Protein AF-A0A9E1CMU8-F1 (afdb_monomer)

Sequence (68 aa):
MQNKKYLELDALAAPNGYVVPPTKEDLAYVVHFRKTCQRYQIDFAKADPDERDFVIRMAEKTFLQKRA

Structure (mmCIF, N/CA/C/O backbone):
data_AF-A0A9E1CMU8-F1
#
_entry.id   AF-A0A9E1CMU8-F1
#
loop_
_atom_site.group_PDB
_atom_site.id
_atom_site.type_symbol
_atom_site.label_atom_id
_atom_site.label_alt_id
_atom_site.label_comp_id
_atom_site.label_asym_id
_atom_site.label_entity_id
_atom_site.label_seq_id
_atom_site.pdbx_PDB_ins_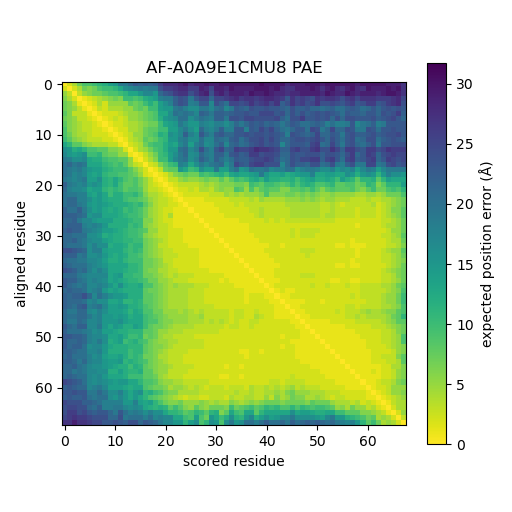code
_atom_site.Cartn_x
_atom_site.Cartn_y
_atom_site.Cartn_z
_atom_site.occupancy
_atom_site.B_iso_or_equiv
_atom_site.auth_seq_id
_atom_site.auth_comp_id
_atom_site.auth_asym_id
_atom_site.auth_atom_id
_atom_site.pdbx_PDB_model_num
ATOM 1 N N . MET A 1 1 ? 19.201 -32.434 16.343 1.00 48.34 1 MET A N 1
ATOM 2 C CA . MET A 1 1 ? 18.149 -31.880 17.229 1.00 48.34 1 MET A CA 1
ATOM 3 C C . MET A 1 1 ? 18.481 -30.426 17.582 1.00 48.34 1 MET A C 1
ATOM 5 O O . MET A 1 1 ? 19.096 -30.190 18.608 1.00 48.34 1 MET A O 1
ATOM 9 N N . GLN A 1 2 ? 18.121 -29.458 16.729 1.00 56.28 2 GLN A N 1
ATOM 10 C CA . GLN A 1 2 ? 18.435 -28.023 16.915 1.00 56.28 2 GLN A CA 1
ATOM 11 C C . GLN A 1 2 ? 17.196 -27.104 16.825 1.00 56.28 2 GLN A C 1
ATOM 13 O O . GLN A 1 2 ? 17.338 -25.902 16.666 1.00 56.28 2 GLN A O 1
ATOM 18 N N . ASN A 1 3 ? 15.977 -27.642 16.954 1.00 60.81 3 ASN A N 1
ATOM 19 C CA . ASN A 1 3 ? 14.742 -26.866 16.740 1.00 60.81 3 ASN A CA 1
ATOM 20 C C . ASN A 1 3 ? 13.976 -26.473 18.011 1.00 60.81 3 ASN A C 1
ATOM 22 O O . ASN A 1 3 ? 13.022 -25.712 17.926 1.00 60.81 3 ASN A O 1
ATOM 26 N N . LYS A 1 4 ? 14.374 -26.955 19.195 1.00 65.69 4 LYS A N 1
ATOM 27 C CA . LYS A 1 4 ? 13.653 -26.631 20.441 1.00 65.69 4 LYS A CA 1
ATOM 28 C C . LYS A 1 4 ? 13.856 -25.175 20.871 1.00 65.69 4 LYS A C 1
ATOM 30 O O . LYS A 1 4 ? 12.900 -24.510 21.237 1.00 65.69 4 LYS A O 1
ATOM 35 N N . LYS A 1 5 ? 15.081 -24.661 20.720 1.00 65.19 5 LYS A N 1
ATOM 36 C CA . LYS A 1 5 ? 15.445 -23.290 21.105 1.00 65.19 5 LYS A CA 1
ATOM 37 C C . LYS A 1 5 ? 14.684 -22.223 20.308 1.00 65.19 5 LYS A C 1
ATOM 39 O O . LYS A 1 5 ? 14.301 -21.211 20.873 1.00 65.19 5 LYS A O 1
ATOM 44 N N . TYR A 1 6 ? 14.459 -22.443 19.013 1.00 64.81 6 TYR A N 1
ATOM 45 C CA . TYR A 1 6 ? 13.709 -21.502 18.172 1.00 64.81 6 TYR A CA 1
ATOM 46 C C . TYR A 1 6 ? 12.206 -21.546 18.455 1.00 64.81 6 TYR A C 1
ATOM 48 O O . TYR A 1 6 ? 11.562 -20.507 18.487 1.00 64.81 6 TYR A O 1
ATOM 56 N N . LEU A 1 7 ? 11.671 -22.733 18.748 1.00 69.19 7 LEU A N 1
ATOM 57 C CA . LEU A 1 7 ? 10.260 -22.905 19.087 1.00 69.19 7 LEU A CA 1
ATOM 58 C C . LEU A 1 7 ? 9.892 -22.205 20.407 1.00 69.19 7 LEU A C 1
ATOM 60 O O . LEU A 1 7 ? 8.816 -21.628 20.528 1.00 69.19 7 LEU A O 1
ATOM 64 N N . GLU A 1 8 ? 10.801 -22.221 21.384 1.00 72.56 8 GLU A N 1
ATOM 65 C CA . GLU A 1 8 ? 10.646 -21.490 22.648 1.00 72.56 8 GLU A CA 1
ATOM 66 C C . GLU A 1 8 ? 10.702 -19.968 22.445 1.00 72.56 8 GLU A C 1
ATOM 68 O O . GLU A 1 8 ? 9.935 -19.244 23.074 1.00 72.56 8 GLU A O 1
ATOM 73 N N . LEU A 1 9 ? 11.557 -19.474 21.540 1.00 69.25 9 LEU A N 1
ATOM 74 C CA . LEU A 1 9 ? 11.616 -18.047 21.198 1.00 69.25 9 LEU A CA 1
ATOM 75 C C . LEU A 1 9 ? 10.334 -17.568 20.503 1.00 69.25 9 LEU A C 1
ATOM 77 O O . LEU A 1 9 ? 9.819 -16.510 20.861 1.00 69.25 9 LEU A O 1
ATOM 81 N N . ASP A 1 10 ? 9.782 -18.358 19.581 1.00 68.50 10 ASP A N 1
ATOM 82 C CA . ASP A 1 10 ? 8.498 -18.056 18.936 1.00 68.50 10 ASP A CA 1
ATOM 83 C C . ASP A 1 10 ? 7.344 -18.055 19.948 1.00 68.50 10 ASP A C 1
ATOM 85 O O . ASP A 1 10 ? 6.491 -17.171 19.913 1.00 68.50 10 ASP A O 1
ATOM 89 N N . ALA A 1 11 ? 7.336 -18.996 20.899 1.00 70.19 11 ALA A N 1
ATOM 90 C CA . ALA A 1 11 ? 6.339 -19.038 21.968 1.00 70.19 11 ALA A CA 1
ATOM 91 C C . ALA A 1 11 ? 6.437 -17.834 22.923 1.00 70.19 11 ALA A C 1
ATOM 93 O O . ALA A 1 11 ? 5.416 -17.375 23.429 1.00 70.19 11 ALA A O 1
ATOM 94 N N . LEU A 1 12 ? 7.642 -17.296 23.148 1.00 68.69 12 LEU A N 1
ATOM 95 C CA . LEU A 1 12 ? 7.857 -16.068 23.923 1.00 68.69 12 LEU A CA 1
ATOM 96 C C . LEU A 1 12 ? 7.464 -14.803 23.145 1.00 68.69 12 LEU A C 1
ATOM 98 O O . LEU A 1 12 ? 7.028 -13.828 23.755 1.00 68.69 12 LEU A O 1
ATOM 102 N N . ALA A 1 13 ? 7.578 -14.819 21.815 1.00 63.44 13 ALA A N 1
ATOM 103 C CA . ALA A 1 13 ? 7.084 -13.758 20.939 1.00 63.44 13 ALA A CA 1
ATOM 104 C C . ALA A 1 13 ? 5.566 -13.848 20.679 1.00 63.44 13 ALA A C 1
ATOM 106 O O . ALA A 1 13 ? 4.970 -12.889 20.201 1.00 63.44 13 ALA A O 1
ATOM 107 N N . ALA A 1 14 ? 4.919 -14.976 20.985 1.00 60.41 14 ALA A N 1
ATOM 108 C CA . ALA A 1 14 ? 3.506 -15.216 20.690 1.00 60.41 14 ALA A CA 1
ATOM 109 C C . ALA A 1 14 ? 2.492 -14.332 21.453 1.00 60.41 14 ALA A C 1
ATOM 111 O O . ALA A 1 14 ? 1.488 -13.962 20.842 1.00 60.41 14 ALA A O 1
ATOM 112 N N . PRO A 1 15 ? 2.683 -13.964 22.740 1.00 61.69 15 PRO A N 1
ATOM 113 C CA . PRO A 1 15 ? 1.689 -13.170 23.470 1.00 61.69 15 PRO A CA 1
ATOM 114 C C . PRO A 1 15 ? 1.584 -11.736 22.941 1.00 61.69 15 PRO A C 1
ATOM 116 O O . PRO A 1 15 ? 0.495 -11.175 22.885 1.00 61.69 15 PRO A O 1
ATOM 119 N N . ASN A 1 16 ? 2.717 -11.184 22.503 1.00 57.50 16 ASN A N 1
ATOM 120 C CA . ASN A 1 16 ? 2.840 -9.891 21.847 1.00 57.50 16 ASN A CA 1
ATOM 121 C C . ASN A 1 16 ? 3.613 -10.130 20.552 1.00 57.50 16 ASN A C 1
ATOM 123 O O . ASN A 1 16 ? 4.832 -9.948 20.534 1.00 57.50 16 ASN A O 1
ATOM 127 N N . GLY A 1 17 ? 2.918 -10.603 19.511 1.00 60.62 17 GLY A N 1
ATOM 128 C CA . GLY A 1 17 ? 3.519 -10.847 18.200 1.00 60.62 17 GLY A CA 1
ATOM 129 C C . GLY A 1 17 ? 4.496 -9.730 17.832 1.00 60.62 17 GLY A C 1
ATOM 130 O O . GLY A 1 17 ? 4.191 -8.555 18.025 1.00 60.62 17 GLY A O 1
ATOM 131 N N . TYR A 1 18 ? 5.671 -10.093 17.307 1.00 64.00 18 TYR A N 1
ATOM 132 C CA . TYR A 1 18 ? 6.739 -9.143 16.945 1.00 64.00 18 TYR A CA 1
ATOM 133 C C . TYR A 1 18 ? 6.240 -7.996 16.044 1.00 64.00 18 TYR A C 1
ATOM 135 O O . TYR A 1 18 ? 6.836 -6.923 15.977 1.00 64.00 18 TYR A O 1
ATOM 143 N N . VAL A 1 19 ? 5.117 -8.230 15.362 1.00 68.56 19 VAL A N 1
ATOM 144 C CA . VAL A 1 19 ? 4.387 -7.263 14.558 1.00 68.56 19 VAL A CA 1
ATOM 145 C C . VAL A 1 19 ? 3.051 -6.967 15.235 1.00 68.56 19 VAL A C 1
ATOM 147 O O . VAL A 1 19 ? 2.230 -7.865 15.433 1.00 68.56 19 VAL A O 1
ATOM 150 N N . VAL A 1 20 ? 2.826 -5.694 15.559 1.00 76.50 20 VAL A N 1
ATOM 151 C CA . VAL A 1 20 ? 1.536 -5.205 16.057 1.00 76.50 20 VAL A CA 1
ATOM 152 C C . VAL A 1 20 ? 0.454 -5.531 15.018 1.00 76.50 20 VAL A C 1
ATOM 154 O O . VAL A 1 20 ? 0.643 -5.213 13.840 1.00 76.50 20 VAL A O 1
ATOM 157 N N . PRO A 1 21 ? -0.670 -6.163 15.409 1.00 77.75 21 PRO A N 1
ATOM 158 C CA . PRO A 1 21 ? -1.768 -6.414 14.487 1.00 77.75 21 PRO A CA 1
ATOM 159 C C . PRO A 1 21 ? -2.243 -5.112 13.826 1.00 77.75 21 PRO A C 1
ATOM 161 O O . PRO A 1 21 ? -2.357 -4.097 14.517 1.00 77.75 21 PRO A O 1
ATOM 164 N N . PRO A 1 22 ? -2.549 -5.123 12.516 1.00 83.00 22 PRO A N 1
ATOM 165 C CA . PRO A 1 22 ? -2.990 -3.923 11.822 1.00 83.00 22 PRO A CA 1
ATOM 166 C C . PRO A 1 22 ? -4.285 -3.398 12.440 1.00 83.00 22 PRO A C 1
ATOM 168 O O . PRO A 1 22 ? -5.248 -4.139 12.665 1.00 83.00 22 PRO A O 1
ATOM 171 N N . THR A 1 23 ? -4.310 -2.098 12.705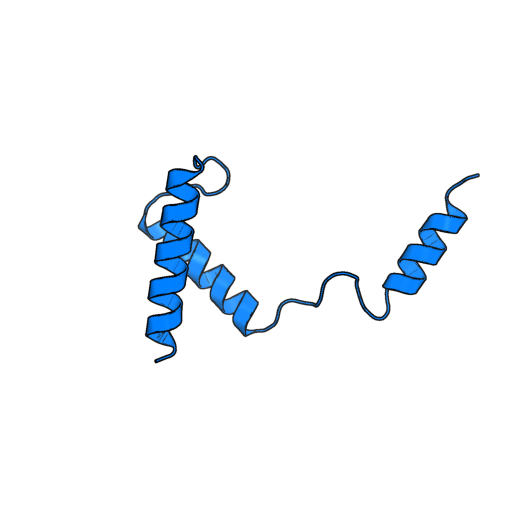 1.00 88.19 23 THR A N 1
ATOM 172 C CA . THR A 1 23 ? -5.490 -1.401 13.206 1.00 88.19 23 THR A CA 1
ATOM 173 C C . THR A 1 23 ? -6.556 -1.289 12.110 1.00 88.19 23 THR A C 1
ATOM 175 O O . THR A 1 23 ? -6.312 -1.530 10.925 1.00 88.19 23 THR A O 1
ATOM 178 N N . LYS A 1 24 ? -7.776 -0.875 12.480 1.00 89.50 24 LYS A N 1
ATOM 179 C CA . LYS A 1 24 ? -8.837 -0.601 11.492 1.00 89.50 24 LYS A CA 1
ATOM 180 C C . LYS A 1 24 ? -8.423 0.475 10.481 1.00 89.50 24 LYS A C 1
ATOM 182 O O . LYS A 1 24 ? -8.838 0.409 9.325 1.00 89.50 24 LYS A O 1
ATOM 187 N N . GLU A 1 25 ? -7.615 1.442 10.910 1.00 88.06 25 GLU A N 1
ATOM 188 C CA . GLU A 1 25 ? -7.095 2.510 10.054 1.00 88.06 25 GLU A CA 1
ATOM 189 C C . GLU A 1 25 ? -6.082 1.965 9.044 1.00 88.06 25 GLU A C 1
ATOM 191 O O . GLU A 1 25 ? -6.184 2.286 7.860 1.00 88.06 25 GLU A O 1
ATOM 196 N N . ASP A 1 26 ? -5.196 1.063 9.471 1.00 89.19 26 ASP A N 1
ATOM 197 C CA . ASP A 1 26 ? -4.229 0.406 8.583 1.00 89.19 26 ASP A CA 1
ATOM 198 C C . ASP A 1 26 ? -4.940 -0.415 7.503 1.00 89.19 26 ASP A C 1
ATOM 200 O O . ASP A 1 26 ? -4.616 -0.332 6.317 1.00 89.19 26 ASP A O 1
ATOM 204 N N . LEU A 1 27 ? -5.981 -1.160 7.888 1.00 91.69 27 LEU A N 1
ATOM 205 C CA . LEU A 1 27 ? -6.800 -1.918 6.939 1.00 91.69 27 LEU A CA 1
ATOM 206 C C . LEU A 1 27 ? -7.514 -0.995 5.938 1.00 91.69 27 LEU A C 1
ATOM 208 O O . LEU A 1 27 ? -7.546 -1.288 4.738 1.00 91.69 27 LEU A O 1
ATOM 212 N N . ALA A 1 28 ? -8.059 0.134 6.402 1.00 92.62 28 ALA A N 1
ATOM 213 C CA . ALA A 1 28 ? -8.695 1.124 5.536 1.00 92.62 28 ALA A CA 1
ATOM 214 C C . ALA A 1 28 ? -7.692 1.759 4.558 1.00 92.62 28 ALA A C 1
ATOM 216 O O . ALA A 1 28 ? -8.008 1.931 3.375 1.00 92.62 28 ALA A O 1
ATOM 217 N N . TYR A 1 29 ? -6.474 2.047 5.026 1.00 93.38 29 TYR A N 1
ATOM 218 C CA . TYR A 1 29 ? -5.393 2.548 4.187 1.00 93.38 29 TYR A CA 1
ATOM 219 C C . TYR A 1 29 ? -5.005 1.534 3.109 1.00 93.38 29 TYR A C 1
ATOM 221 O O . TYR A 1 29 ? -4.953 1.901 1.939 1.00 93.38 29 TYR A O 1
ATOM 229 N N . VAL A 1 30 ? -4.837 0.250 3.444 1.00 93.06 30 VAL A N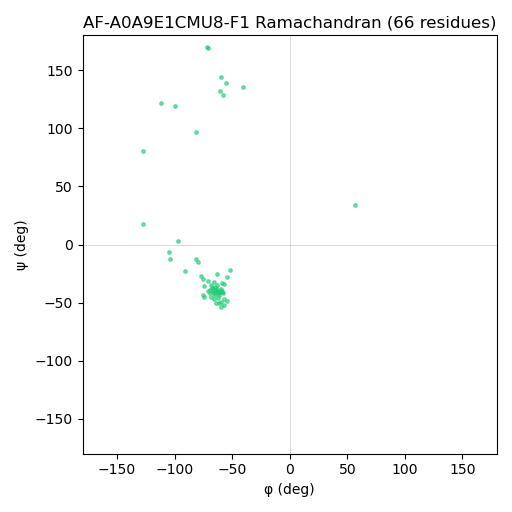 1
ATOM 230 C CA . VAL A 1 30 ? -4.498 -0.799 2.460 1.00 93.06 30 VAL A CA 1
ATOM 231 C C . VAL A 1 30 ? -5.549 -0.898 1.349 1.00 93.06 30 VAL A C 1
ATOM 233 O O . VAL A 1 30 ? -5.205 -1.024 0.170 1.00 93.06 30 VAL A O 1
ATOM 236 N N . VAL A 1 31 ? -6.839 -0.805 1.687 1.00 94.75 31 VAL A N 1
ATOM 237 C CA . VAL A 1 31 ? -7.919 -0.798 0.684 1.00 94.75 31 VAL A CA 1
ATOM 238 C C . VAL A 1 31 ? -7.836 0.441 -0.211 1.00 94.75 31 VAL A C 1
ATOM 240 O O . VAL A 1 31 ? -7.988 0.336 -1.430 1.00 94.75 31 VAL A O 1
ATOM 243 N N . HIS A 1 32 ? -7.586 1.617 0.368 1.00 94.06 32 HIS A N 1
ATOM 244 C CA . HIS A 1 32 ? -7.438 2.868 -0.382 1.00 94.06 32 HIS A CA 1
ATOM 245 C C . HIS A 1 32 ? -6.187 2.868 -1.274 1.00 94.06 32 HIS A C 1
ATOM 247 O O . HIS A 1 32 ? -6.252 3.273 -2.437 1.00 94.06 32 HIS A O 1
ATOM 253 N N . PHE A 1 33 ? -5.076 2.338 -0.774 1.00 95.38 33 PHE A N 1
ATOM 254 C CA . PHE A 1 33 ? -3.830 2.164 -1.508 1.00 95.38 33 PHE A CA 1
ATO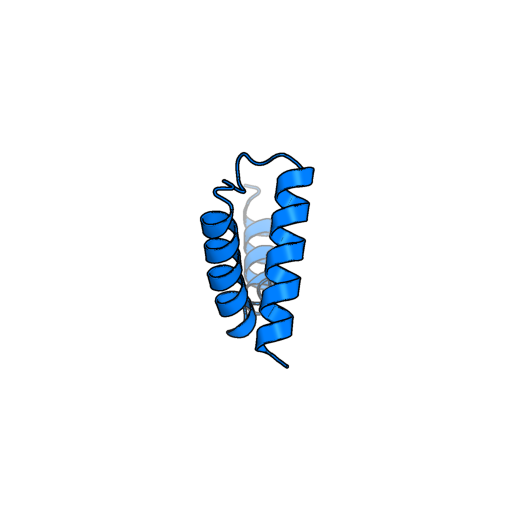M 255 C C . PHE A 1 33 ? -4.039 1.276 -2.739 1.00 95.38 33 PHE A C 1
ATOM 257 O O . PHE A 1 33 ? -3.741 1.694 -3.854 1.00 95.38 33 PHE A O 1
ATOM 264 N N . ARG A 1 34 ? -4.687 0.112 -2.582 1.00 95.12 34 ARG A N 1
ATOM 265 C CA . ARG A 1 34 ? -5.020 -0.777 -3.714 1.00 95.12 34 ARG A CA 1
ATOM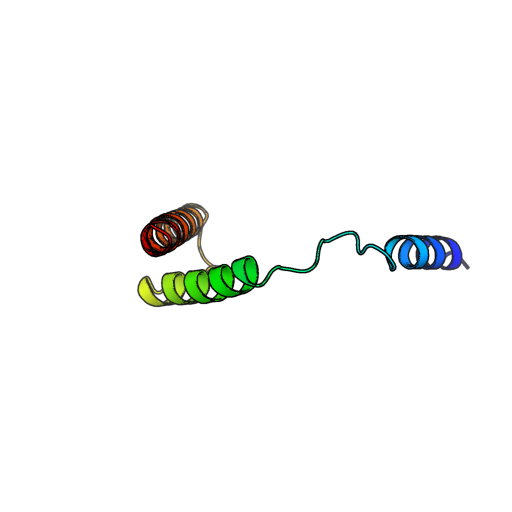 266 C C . ARG A 1 34 ? -5.874 -0.086 -4.779 1.00 95.12 34 ARG A C 1
ATOM 268 O O . ARG A 1 34 ? -5.610 -0.245 -5.968 1.00 95.12 34 ARG A O 1
ATOM 275 N N . LYS A 1 35 ? -6.869 0.711 -4.371 1.00 95.25 35 LYS A N 1
ATOM 276 C CA . LYS A 1 35 ? -7.677 1.517 -5.306 1.00 95.25 35 LYS A CA 1
ATOM 277 C C . LYS A 1 35 ? -6.836 2.563 -6.037 1.00 95.25 35 LYS A C 1
ATOM 279 O O . LYS A 1 35 ? -7.095 2.846 -7.202 1.00 95.25 35 LYS A O 1
ATOM 284 N N . THR A 1 36 ? -5.833 3.125 -5.370 1.00 95.00 36 THR A N 1
ATOM 285 C CA . THR A 1 36 ? -4.904 4.091 -5.970 1.00 95.00 36 THR A CA 1
ATOM 286 C C . THR A 1 36 ? -4.021 3.414 -7.018 1.00 95.00 36 THR A C 1
ATOM 288 O O . THR A 1 36 ? -3.943 3.920 -8.134 1.00 95.00 36 THR A O 1
ATOM 291 N N . CYS A 1 37 ? -3.470 2.230 -6.727 1.00 95.50 37 CYS A N 1
ATOM 292 C CA . CYS A 1 37 ? -2.758 1.417 -7.721 1.00 95.50 37 CYS A CA 1
ATOM 293 C C . CYS A 1 37 ? -3.629 1.156 -8.960 1.00 95.50 37 CYS A C 1
ATOM 295 O O . CYS A 1 37 ? -3.203 1.396 -10.086 1.00 95.50 37 CYS A O 1
ATOM 297 N N . GLN A 1 38 ? -4.883 0.732 -8.753 1.00 95.44 38 GLN A N 1
ATOM 298 C CA . GLN A 1 38 ? -5.835 0.465 -9.840 1.00 95.44 38 GLN A CA 1
ATOM 299 C C . GLN A 1 38 ? -6.160 1.717 -10.661 1.00 95.44 38 GLN A C 1
ATOM 301 O O . GLN A 1 38 ? -6.228 1.645 -11.885 1.00 95.44 38 GLN A O 1
ATOM 306 N N . ARG A 1 39 ? -6.329 2.871 -10.004 1.00 95.88 39 ARG A N 1
ATOM 307 C CA . ARG A 1 39 ? -6.620 4.152 -10.664 1.00 95.88 39 ARG A CA 1
ATOM 308 C C . ARG A 1 39 ? -5.529 4.555 -11.653 1.00 95.88 39 ARG A C 1
ATOM 310 O O . ARG A 1 39 ? -5.854 5.106 -12.700 1.00 95.88 39 ARG A O 1
ATOM 317 N N . TYR A 1 40 ? -4.271 4.301 -11.307 1.00 95.44 40 TYR A N 1
ATOM 318 C CA . TYR A 1 40 ? -3.117 4.629 -12.146 1.00 95.44 40 TYR A CA 1
ATOM 319 C C . TYR A 1 40 ? -2.621 3.448 -12.989 1.00 95.44 40 TYR A C 1
ATOM 321 O O . TYR A 1 40 ? -1.653 3.608 -13.715 1.00 95.44 40 TYR A O 1
ATOM 329 N N . GLN A 1 41 ? -3.295 2.292 -12.929 1.00 95.31 41 GLN A N 1
ATOM 330 C CA . GLN A 1 41 ? -2.916 1.059 -13.634 1.00 95.31 41 GLN A CA 1
ATOM 331 C C . GLN A 1 41 ? -1.495 0.567 -13.306 1.00 95.31 41 GLN A C 1
ATOM 333 O O . GLN A 1 41 ? -0.828 -0.030 -14.145 1.00 95.31 41 GLN A O 1
ATOM 338 N N . ILE A 1 42 ? -1.049 0.779 -12.065 1.00 95.62 42 ILE A N 1
ATOM 339 C CA . ILE A 1 42 ? 0.291 0.394 -11.611 1.00 95.62 42 ILE A CA 1
ATOM 340 C C . ILE A 1 42 ? 0.209 -0.923 -10.838 1.00 95.62 42 ILE A C 1
ATOM 342 O O . ILE A 1 42 ? -0.445 -1.016 -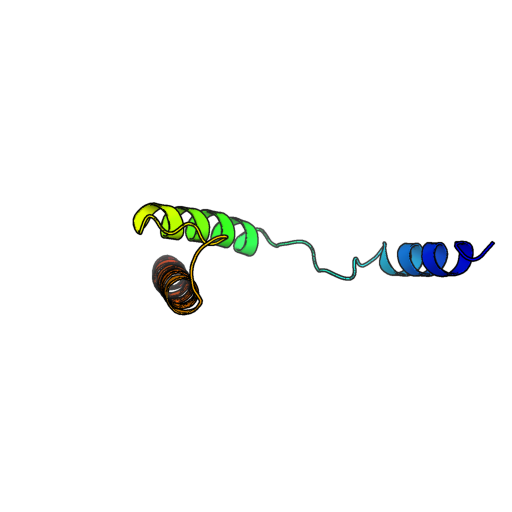9.794 1.00 95.62 42 ILE A O 1
ATOM 346 N N . ASP A 1 43 ? 0.900 -1.948 -11.338 1.00 95.69 43 ASP A N 1
ATOM 347 C CA . ASP A 1 43 ? 1.139 -3.187 -10.597 1.00 95.69 43 ASP A CA 1
ATOM 348 C C . ASP A 1 43 ? 2.314 -2.979 -9.642 1.00 95.69 43 ASP A C 1
ATOM 350 O O . ASP A 1 43 ? 3.474 -3.111 -10.024 1.00 95.69 43 ASP A O 1
ATOM 354 N N . PHE A 1 44 ? 2.014 -2.676 -8.378 1.00 92.88 44 PHE A N 1
ATOM 355 C CA . PHE A 1 44 ? 3.029 -2.368 -7.368 1.00 92.88 44 PHE A CA 1
ATOM 356 C C . PHE A 1 44 ? 4.108 -3.460 -7.218 1.00 92.88 44 PHE A C 1
ATOM 358 O O . PHE A 1 44 ? 5.248 -3.154 -6.871 1.00 92.88 44 PHE A O 1
ATOM 365 N N . ALA A 1 45 ? 3.787 -4.729 -7.503 1.00 94.19 45 ALA A N 1
ATOM 366 C CA . ALA A 1 45 ? 4.755 -5.821 -7.407 1.00 94.19 45 ALA A CA 1
ATOM 367 C C . ALA A 1 45 ? 5.818 -5.769 -8.519 1.00 94.19 45 ALA A C 1
ATOM 369 O O . ALA A 1 45 ? 6.964 -6.159 -8.289 1.00 94.19 45 ALA A O 1
ATOM 370 N N . LYS A 1 46 ? 5.449 -5.271 -9.704 1.00 95.94 46 LYS A N 1
ATOM 371 C CA . LYS A 1 46 ? 6.319 -5.169 -10.890 1.00 95.94 46 LYS A CA 1
ATOM 372 C C . LYS A 1 46 ? 6.825 -3.754 -11.155 1.00 95.94 46 LYS A C 1
ATOM 374 O O . LYS A 1 46 ? 7.737 -3.596 -11.955 1.00 95.94 46 LYS A O 1
ATOM 379 N N . ALA A 1 47 ? 6.232 -2.774 -10.481 1.00 95.69 47 ALA A N 1
ATOM 380 C CA . ALA A 1 47 ? 6.542 -1.366 -10.616 1.00 95.69 47 ALA A CA 1
ATOM 381 C C . ALA A 1 47 ? 8.003 -1.066 -10.284 1.00 95.69 47 ALA A C 1
ATOM 383 O O . ALA A 1 47 ? 8.568 -1.662 -9.352 1.00 95.69 47 ALA A O 1
ATOM 384 N N . ASP A 1 48 ? 8.578 -0.119 -11.016 1.00 97.12 48 ASP A N 1
ATOM 385 C CA . ASP A 1 48 ? 9.893 0.432 -10.711 1.00 97.12 48 ASP A CA 1
ATOM 386 C C . ASP A 1 48 ? 9.849 1.337 -9.453 1.00 97.12 48 ASP A C 1
ATOM 388 O O . ASP A 1 48 ? 8.772 1.609 -8.904 1.00 97.12 48 ASP A O 1
ATOM 392 N N . PRO A 1 49 ? 11.004 1.757 -8.905 1.00 97.50 49 PRO A N 1
ATOM 393 C CA . PRO A 1 49 ? 11.031 2.595 -7.708 1.00 97.50 49 PRO A CA 1
ATOM 394 C C . PRO A 1 49 ? 10.258 3.916 -7.840 1.00 97.50 49 PRO A C 1
ATOM 396 O O . PRO A 1 49 ? 9.648 4.344 -6.858 1.00 97.50 49 PRO A O 1
ATOM 399 N N . ASP A 1 50 ? 10.239 4.527 -9.025 1.00 97.06 50 ASP A N 1
ATOM 400 C CA . ASP A 1 50 ? 9.597 5.822 -9.259 1.00 97.06 50 ASP A CA 1
ATOM 401 C C . ASP A 1 50 ? 8.073 5.666 -9.305 1.00 97.06 50 ASP A C 1
ATOM 403 O O . ASP A 1 50 ? 7.339 6.419 -8.660 1.00 97.06 50 ASP A O 1
ATOM 407 N N . GLU A 1 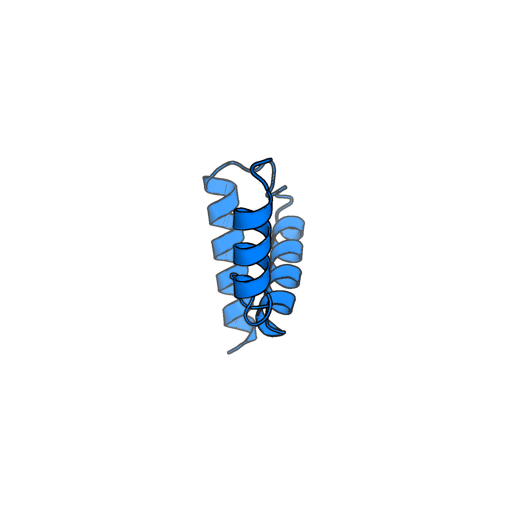51 ? 7.578 4.633 -9.989 1.00 95.56 51 GLU A N 1
ATOM 408 C CA . GLU A 1 51 ? 6.161 4.263 -10.007 1.00 95.56 51 GLU A CA 1
ATOM 409 C C . GLU A 1 51 ? 5.644 3.921 -8.603 1.00 95.56 51 GLU A C 1
ATOM 411 O O . GLU A 1 51 ? 4.530 4.305 -8.224 1.00 95.56 51 GLU A O 1
ATOM 416 N N . ARG A 1 52 ? 6.455 3.224 -7.798 1.00 96.06 52 ARG A N 1
ATOM 417 C CA . ARG A 1 52 ? 6.111 2.906 -6.404 1.00 96.06 52 ARG A CA 1
ATOM 418 C C . ARG A 1 52 ? 6.001 4.165 -5.554 1.00 96.06 52 ARG A C 1
ATOM 420 O O . ARG A 1 52 ? 4.989 4.331 -4.870 1.00 96.06 52 ARG A O 1
ATOM 427 N N . ASP A 1 53 ? 7.006 5.040 -5.604 1.00 96.94 53 ASP A N 1
ATOM 428 C CA . ASP A 1 53 ? 7.008 6.301 -4.852 1.00 96.94 53 ASP A CA 1
ATOM 429 C C . ASP A 1 53 ? 5.830 7.192 -5.272 1.00 96.94 53 ASP A C 1
ATOM 431 O O . ASP A 1 53 ? 5.115 7.739 -4.429 1.00 96.94 53 ASP A O 1
ATOM 435 N N . PHE A 1 54 ? 5.537 7.249 -6.573 1.00 96.19 54 PHE A N 1
ATOM 436 C CA . PHE A 1 54 ? 4.381 7.966 -7.095 1.00 96.19 54 PHE A CA 1
ATOM 437 C C . PHE A 1 54 ? 3.063 7.475 -6.479 1.00 96.19 54 PHE A C 1
ATOM 439 O O . PHE A 1 54 ? 2.284 8.279 -5.955 1.00 96.19 54 PHE A O 1
ATOM 446 N N . VAL A 1 55 ? 2.799 6.163 -6.496 1.00 96.06 55 VAL A N 1
ATOM 447 C CA . VAL A 1 55 ? 1.547 5.606 -5.956 1.00 96.06 55 VAL A CA 1
ATOM 448 C C . VAL A 1 55 ? 1.439 5.811 -4.448 1.00 96.06 55 VAL A C 1
ATOM 450 O O . VAL A 1 55 ? 0.350 6.136 -3.969 1.00 96.06 55 VAL A O 1
ATOM 453 N N . ILE A 1 56 ? 2.543 5.672 -3.709 1.00 95.44 56 ILE A N 1
ATOM 454 C CA . ILE A 1 56 ? 2.588 5.931 -2.263 1.00 95.44 56 ILE A CA 1
ATOM 455 C C . ILE A 1 56 ? 2.196 7.380 -1.980 1.00 95.44 56 ILE A C 1
ATOM 457 O O . ILE A 1 56 ? 1.212 7.615 -1.276 1.00 95.44 56 ILE A O 1
ATOM 461 N N . ARG A 1 57 ? 2.860 8.352 -2.615 1.00 95.81 57 ARG A N 1
ATOM 462 C CA . ARG A 1 57 ? 2.551 9.779 -2.424 1.00 95.81 57 ARG A CA 1
ATOM 463 C C . ARG A 1 57 ? 1.107 10.114 -2.783 1.00 95.81 57 ARG A C 1
ATOM 465 O O . ARG A 1 57 ? 0.452 10.896 -2.089 1.00 95.81 57 ARG A O 1
ATOM 472 N N . MET A 1 58 ? 0.581 9.526 -3.858 1.00 95.00 58 MET A N 1
ATOM 473 C CA . MET A 1 58 ? -0.808 9.748 -4.264 1.00 95.00 58 MET A CA 1
ATOM 474 C C . MET A 1 58 ? -1.808 9.125 -3.288 1.00 95.00 58 MET A C 1
ATOM 476 O O . MET A 1 58 ? -2.837 9.745 -2.991 1.00 95.00 58 MET A O 1
ATOM 480 N N . ALA A 1 59 ? -1.518 7.937 -2.761 1.00 94.81 59 ALA A N 1
ATOM 481 C CA . ALA A 1 59 ? -2.354 7.285 -1.764 1.00 94.81 59 ALA A CA 1
ATOM 482 C C . ALA A 1 59 ? -2.364 8.083 -0.454 1.00 94.81 59 ALA A C 1
ATOM 484 O O . ALA A 1 59 ? -3.443 8.383 0.053 1.00 94.81 59 ALA A O 1
ATOM 485 N N . GLU A 1 60 ? -1.198 8.507 0.037 1.00 93.19 60 GLU A N 1
ATOM 486 C CA . GLU A 1 60 ? -1.051 9.304 1.260 1.00 93.19 60 GLU A CA 1
ATOM 487 C C . GLU A 1 60 ? -1.767 10.651 1.156 1.00 93.19 60 GLU A C 1
ATOM 489 O O . GLU A 1 60 ? -2.603 10.977 2.001 1.00 93.19 60 GLU A O 1
ATOM 494 N N . LYS A 1 61 ? -1.523 11.406 0.076 1.00 92.62 61 LYS A N 1
ATOM 495 C CA . LYS A 1 61 ? -2.162 12.710 -0.147 1.00 92.62 61 LYS A CA 1
ATOM 496 C C . LYS A 1 61 ? -3.683 12.598 -0.140 1.00 92.62 61 LYS A C 1
ATOM 498 O O . LYS A 1 61 ? -4.364 13.387 0.510 1.00 92.62 61 LYS A O 1
ATOM 503 N N . THR A 1 62 ? -4.226 11.617 -0.858 1.00 89.06 62 THR A N 1
ATOM 504 C CA . THR A 1 62 ? -5.680 11.452 -0.982 1.00 89.06 62 THR A CA 1
ATOM 505 C C . THR A 1 62 ? -6.322 10.825 0.254 1.00 89.06 62 THR A C 1
ATOM 507 O O . THR A 1 62 ? -7.498 11.072 0.509 1.00 89.06 62 THR A O 1
ATOM 510 N N . PHE A 1 63 ? -5.584 10.027 1.027 1.00 88.31 63 PHE A N 1
ATOM 511 C CA . PHE A 1 63 ? -6.075 9.454 2.277 1.00 88.31 63 PHE A CA 1
ATOM 512 C C . PHE A 1 63 ? -6.132 10.504 3.389 1.00 88.31 63 PHE A C 1
ATOM 514 O O . PHE A 1 63 ? -7.155 10.623 4.058 1.00 88.31 63 PHE A O 1
ATOM 521 N N . LEU A 1 64 ? -5.082 11.319 3.536 1.00 79.81 64 LEU A N 1
ATOM 522 C CA . LEU A 1 64 ? -5.042 12.410 4.514 1.00 79.81 64 LEU A CA 1
ATOM 523 C C . LEU A 1 64 ? -6.100 13.479 4.222 1.00 79.81 64 LEU A C 1
ATOM 525 O O . LEU A 1 64 ? -6.779 13.928 5.138 1.00 79.81 64 LEU A O 1
ATOM 529 N N . GLN A 1 65 ? -6.319 13.819 2.948 1.00 76.06 65 GLN A N 1
ATOM 530 C CA . GLN A 1 65 ? -7.384 14.747 2.547 1.00 76.06 65 GLN A CA 1
ATOM 531 C C . GLN A 1 65 ? -8.799 14.251 2.868 1.00 76.06 65 GLN A C 1
ATOM 533 O O . GLN A 1 65 ? -9.691 15.071 3.012 1.00 76.06 65 GLN A O 1
ATOM 538 N N . LYS A 1 66 ? -9.029 12.936 2.976 1.00 65.56 66 LYS A N 1
ATOM 539 C CA . LYS A 1 66 ? -10.333 12.386 3.388 1.00 65.56 66 LYS A CA 1
ATOM 540 C C . LYS A 1 66 ? -10.544 12.392 4.906 1.00 65.56 66 LYS A C 1
ATOM 542 O O . LYS A 1 66 ? -11.651 12.099 5.347 1.00 65.56 66 LYS A O 1
ATOM 547 N N . ARG A 1 67 ? -9.487 12.631 5.691 1.00 59.56 67 ARG A N 1
ATOM 548 C CA . ARG A 1 67 ? -9.547 12.721 7.160 1.00 59.56 67 ARG A CA 1
ATOM 549 C C . ARG A 1 67 ? -9.788 14.153 7.654 1.00 59.56 67 ARG A C 1
ATOM 551 O O . ARG A 1 67 ? -10.219 14.294 8.794 1.00 59.56 67 ARG A O 1
ATOM 558 N N . ALA A 1 68 ? -9.458 15.160 6.840 1.00 50.66 68 ALA A N 1
ATOM 559 C CA . ALA A 1 68 ? -9.680 16.585 7.108 1.00 50.66 68 ALA A CA 1
ATOM 560 C C . ALA A 1 68 ? -11.087 17.015 6.676 1.00 50.66 68 ALA A C 1
ATOM 562 O O . ALA A 1 68 ? -11.659 17.878 7.375 1.00 50.66 68 ALA A O 1
#
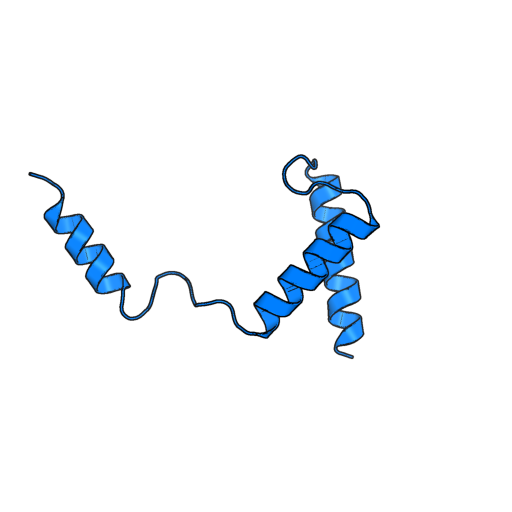
Foldseek 3Di:
DPCPVVVVVVVVCVVPPPDHPDDPLNVVLVVLLVVLCVV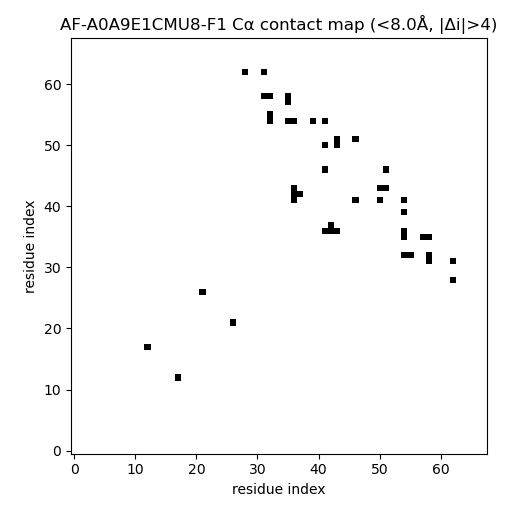VVHPCVPDDPVSVVVSVVVSVVVSVVVVD

Nearest PDB structures (foldseek):
  5lj5-assembly1_R  TM=4.276E-01  e=2.622E+00  Saccharomyces cerevisiae

Solvent-accessible surface area (backbone atoms only — not comparable to full-atom values): 4140 Å² total; per-residue (Å²): 143,84,61,66,70,57,54,54,50,50,60,68,33,55,88,62,46,94,64,78,80,78,48,76,65,53,54,52,47,54,55,49,38,54,51,41,27,60,74,71,71,50,55,71,91,80,45,53,74,65,59,42,52,50,46,49,54,53,28,51,55,56,51,55,61,72,74,109

Secondary structure (DSSP, 8-state):
---HHHHHHHHHHSTT-SSPPPPHHHHHHHHHHHHHHHHHT--TTT--HHHHHHHHHHHHHHHHHTT-

pLDDT: mean 83.0, std 14.79, range [48.34, 97.5]

Radius of gyration: 18.08 Å; Cα contacts (8 Å, |Δi|>4): 23; chains: 1; bounding box: 29×48×38 Å

Mean predicted aligned error: 9.92 Å